Protein AF-A0A519VQK9-F1 (afdb_monomer)

Structure (mmCIF, N/CA/C/O backbone):
data_AF-A0A519VQK9-F1
#
_entry.id   AF-A0A519VQK9-F1
#
loop_
_atom_site.group_PDB
_atom_site.id
_atom_site.type_symbol
_atom_site.label_atom_id
_atom_site.label_alt_id
_atom_site.label_comp_id
_atom_site.label_asym_id
_atom_site.label_entity_id
_atom_site.label_seq_id
_atom_site.pdbx_PDB_ins_code
_atom_site.Cartn_x
_atom_site.Cartn_y
_atom_site.Cartn_z
_atom_site.occupancy
_atom_site.B_iso_or_equiv
_atom_site.auth_seq_id
_atom_site.auth_comp_id
_atom_site.auth_asym_id
_atom_site.auth_atom_id
_atom_site.pdbx_PDB_model_num
ATOM 1 N N . MET A 1 1 ? 11.098 -17.270 2.419 1.00 80.94 1 MET A N 1
ATOM 2 C CA . MET A 1 1 ? 10.233 -17.171 3.613 1.00 80.94 1 MET A CA 1
ATOM 3 C C . MET A 1 1 ? 9.058 -16.217 3.386 1.00 80.94 1 MET A C 1
ATOM 5 O O . MET A 1 1 ? 7.956 -16.716 3.219 1.00 80.94 1 MET A O 1
ATOM 9 N N . ILE A 1 2 ? 9.264 -14.894 3.267 1.00 87.69 2 ILE A N 1
ATOM 10 C CA . ILE A 1 2 ? 8.155 -13.915 3.192 1.00 87.69 2 ILE A CA 1
ATOM 11 C C . ILE A 1 2 ? 7.194 -14.107 2.004 1.00 87.69 2 ILE A C 1
ATOM 13 O O . ILE A 1 2 ? 5.993 -14.173 2.223 1.00 87.69 2 ILE A O 1
ATOM 17 N N . THR A 1 3 ? 7.698 -14.309 0.776 1.00 90.06 3 THR A N 1
ATOM 18 C CA . THR A 1 3 ? 6.862 -14.576 -0.417 1.00 90.06 3 THR A CA 1
ATOM 19 C C . THR A 1 3 ? 5.917 -15.761 -0.212 1.00 90.06 3 THR A C 1
ATOM 21 O O . THR A 1 3 ? 4.762 -15.725 -0.618 1.00 90.06 3 THR A O 1
ATOM 24 N N . HIS A 1 4 ? 6.408 -16.832 0.418 1.00 92.19 4 HIS A N 1
ATOM 25 C CA . HIS A 1 4 ? 5.590 -18.010 0.689 1.00 92.19 4 HIS A CA 1
ATOM 26 C C . HIS A 1 4 ? 4.522 -17.702 1.742 1.00 92.19 4 HIS A C 1
ATOM 28 O O . HIS A 1 4 ? 3.360 -18.032 1.532 1.00 92.19 4 HIS A O 1
ATOM 34 N N . TYR A 1 5 ? 4.910 -17.023 2.826 1.00 92.44 5 TYR A N 1
ATOM 35 C CA . TYR A 1 5 ? 4.002 -16.638 3.902 1.00 92.44 5 TYR A CA 1
ATOM 36 C C . TYR A 1 5 ? 2.836 -15.784 3.389 1.00 92.44 5 TYR A C 1
ATOM 38 O O . TYR A 1 5 ? 1.683 -16.159 3.573 1.00 92.44 5 TYR A O 1
ATOM 46 N N . VAL A 1 6 ? 3.108 -14.691 2.667 1.00 93.06 6 VAL A N 1
ATOM 47 C CA . VAL A 1 6 ? 2.039 -13.794 2.189 1.00 93.06 6 VAL A CA 1
ATOM 48 C C . VAL A 1 6 ? 1.145 -14.450 1.136 1.00 93.06 6 VAL A C 1
ATOM 50 O O . VAL A 1 6 ? -0.061 -14.208 1.108 1.00 93.06 6 VAL A O 1
ATOM 53 N N . LYS A 1 7 ? 1.701 -15.345 0.312 1.00 96.06 7 LYS A N 1
ATOM 54 C CA . LYS A 1 7 ? 0.918 -16.142 -0.635 1.00 96.06 7 LYS A CA 1
ATOM 55 C C . LYS A 1 7 ? -0.019 -17.110 0.083 1.00 96.06 7 LYS A C 1
ATOM 57 O O . LYS A 1 7 ? -1.182 -17.204 -0.292 1.00 96.06 7 LYS A O 1
ATOM 62 N N . ALA A 1 8 ? 0.485 -17.848 1.068 1.00 95.81 8 ALA A N 1
ATOM 63 C CA . ALA A 1 8 ? -0.291 -18.862 1.775 1.00 95.81 8 ALA A CA 1
ATOM 64 C C . ALA A 1 8 ? -1.349 -18.241 2.696 1.00 95.81 8 ALA A C 1
ATOM 66 O O . ALA A 1 8 ? -2.468 -18.736 2.761 1.00 95.81 8 ALA A O 1
ATOM 67 N N . HIS A 1 9 ? -0.999 -17.148 3.376 1.00 94.62 9 HIS A N 1
ATOM 68 C CA . HIS A 1 9 ? -1.810 -16.573 4.448 1.00 94.62 9 HIS A CA 1
ATOM 69 C C . HIS A 1 9 ? -2.794 -15.500 3.968 1.00 94.62 9 HIS A C 1
ATOM 71 O O . HIS A 1 9 ? -3.892 -15.383 4.501 1.00 94.62 9 HIS A O 1
ATOM 77 N N . TYR A 1 10 ? -2.430 -14.747 2.925 1.00 95.56 10 TYR A N 1
ATOM 78 C CA . TYR A 1 10 ? -3.246 -13.651 2.385 1.00 95.56 10 TYR A CA 1
ATOM 79 C C . TYR A 1 10 ? -3.606 -13.832 0.903 1.00 95.56 10 TYR A C 1
ATOM 81 O O . TYR A 1 10 ? -4.286 -12.991 0.318 1.00 95.56 10 TYR A O 1
ATOM 89 N N . GLY A 1 11 ? -3.149 -14.912 0.260 1.00 96.88 11 GLY A N 1
ATOM 90 C CA . GLY A 1 11 ? -3.414 -15.152 -1.159 1.00 96.88 11 GLY A CA 1
ATOM 91 C C . GLY A 1 11 ? -2.657 -14.218 -2.107 1.00 96.88 11 GLY A C 1
ATOM 92 O O . GLY A 1 11 ? -3.067 -14.099 -3.262 1.00 96.88 11 GLY A O 1
ATOM 93 N N . LEU A 1 12 ? -1.578 -13.564 -1.653 1.00 97.12 12 LEU A N 1
ATOM 94 C CA . LEU A 1 12 ? -0.805 -12.622 -2.471 1.00 97.12 12 LEU A CA 1
ATOM 95 C C . LEU A 1 12 ? 0.116 -13.379 -3.438 1.00 97.12 12 LEU A C 1
ATOM 97 O O . LEU A 1 12 ? 1.184 -13.862 -3.052 1.00 97.12 12 LEU A O 1
ATOM 101 N N . ARG A 1 13 ? -0.320 -13.564 -4.686 1.00 96.06 13 ARG A N 1
ATOM 102 C CA . ARG A 1 13 ? 0.360 -14.435 -5.666 1.00 96.06 13 ARG A CA 1
ATOM 103 C C . ARG A 1 13 ? 1.468 -13.729 -6.445 1.00 96.06 13 ARG A C 1
ATOM 105 O O . ARG A 1 13 ? 2.438 -14.389 -6.825 1.00 96.06 13 ARG A O 1
ATOM 112 N N . ASP A 1 14 ? 1.345 -12.422 -6.617 1.00 96.06 14 ASP A N 1
ATOM 113 C CA . ASP A 1 14 ? 2.253 -11.545 -7.358 1.00 96.06 14 ASP A CA 1
ATOM 114 C C . ASP A 1 14 ? 3.064 -10.643 -6.411 1.00 96.06 14 ASP A C 1
ATOM 116 O O . ASP A 1 14 ? 3.665 -9.658 -6.832 1.00 96.06 14 ASP A O 1
ATOM 120 N N . THR A 1 15 ? 3.102 -10.985 -5.120 1.00 94.50 15 THR A N 1
ATOM 121 C CA . THR A 1 15 ? 3.895 -10.275 -4.113 1.00 94.50 15 THR A CA 1
ATOM 122 C C . THR A 1 15 ? 5.174 -11.034 -3.802 1.00 94.50 15 THR A C 1
ATOM 124 O O . THR A 1 15 ? 5.154 -12.086 -3.154 1.00 94.50 15 THR A O 1
ATOM 127 N N . LYS A 1 16 ? 6.308 -10.534 -4.300 1.00 91.50 16 LYS A N 1
ATOM 128 C CA . LYS A 1 16 ? 7.564 -11.290 -4.339 1.00 91.50 16 LYS A CA 1
ATOM 129 C C . LYS A 1 16 ? 8.789 -10.421 -4.103 1.00 91.50 16 LYS A C 1
ATOM 131 O O . LYS A 1 16 ? 8.899 -9.310 -4.607 1.00 91.50 16 LYS A O 1
ATOM 136 N N . ARG A 1 17 ? 9.764 -11.002 -3.400 1.00 88.00 17 ARG A N 1
ATOM 137 C CA . ARG A 1 17 ? 11.094 -10.405 -3.233 1.00 88.00 17 ARG A CA 1
ATOM 138 C C . ARG A 1 17 ? 11.976 -10.533 -4.479 1.00 88.00 17 ARG A C 1
ATOM 140 O O . ARG A 1 17 ? 12.722 -9.630 -4.809 1.00 88.00 17 ARG A O 1
ATOM 147 N N . VAL A 1 18 ? 11.923 -11.694 -5.129 1.00 88.94 18 VAL A N 1
ATOM 148 C CA . VAL A 1 18 ? 12.719 -12.009 -6.321 1.00 88.94 18 VAL A CA 1
ATOM 149 C C . VAL A 1 18 ? 11.745 -12.428 -7.413 1.00 88.94 18 VAL A C 1
ATOM 151 O O . VAL A 1 18 ? 10.981 -13.377 -7.217 1.00 88.94 18 VAL A O 1
ATOM 154 N N . LEU A 1 19 ? 11.746 -11.691 -8.517 1.00 90.38 19 LEU A N 1
ATOM 155 C CA . LEU A 1 19 ? 10.900 -11.904 -9.683 1.00 90.38 19 LEU A CA 1
ATOM 156 C C . LEU A 1 19 ? 11.513 -12.966 -10.599 1.00 90.38 19 LEU A C 1
ATOM 158 O O . LEU A 1 19 ? 12.722 -12.983 -10.829 1.00 90.38 19 LEU A O 1
ATOM 162 N N . SER A 1 20 ? 10.685 -13.853 -11.143 1.00 92.19 20 SER A N 1
ATOM 163 C CA . SER A 1 20 ? 11.086 -14.694 -12.278 1.00 92.19 20 SER A CA 1
ATOM 164 C C . SER A 1 20 ? 11.237 -13.860 -13.557 1.00 92.19 20 SER A C 1
ATOM 166 O O . SER A 1 20 ? 10.761 -12.731 -13.623 1.00 92.19 20 SER A O 1
ATOM 168 N N . ALA A 1 21 ? 11.838 -14.422 -14.611 1.00 91.81 21 ALA A N 1
ATOM 169 C CA . ALA A 1 21 ? 11.976 -13.725 -15.895 1.00 91.81 21 ALA A CA 1
ATOM 170 C C . ALA A 1 21 ? 10.621 -13.270 -16.477 1.00 91.81 21 ALA A C 1
ATOM 172 O O . ALA A 1 21 ? 10.495 -12.145 -16.955 1.00 91.81 21 ALA A O 1
ATOM 173 N N . ALA A 1 22 ? 9.589 -14.115 -16.373 1.00 93.12 22 ALA A N 1
ATOM 174 C CA . ALA A 1 22 ? 8.242 -13.781 -16.830 1.00 93.12 22 ALA A CA 1
ATOM 175 C C . ALA A 1 22 ? 7.613 -12.638 -16.019 1.00 93.12 22 ALA A C 1
ATOM 177 O O . ALA A 1 22 ? 6.848 -11.848 -16.557 1.00 93.12 22 ALA A O 1
ATOM 178 N N . GLU A 1 23 ? 7.932 -12.531 -14.731 1.00 93.94 23 GLU A N 1
ATOM 179 C CA . GLU A 1 23 ? 7.422 -11.462 -13.867 1.00 93.94 23 GLU A CA 1
ATOM 180 C C . GLU A 1 23 ? 8.181 -10.161 -14.066 1.00 93.94 23 GLU A C 1
ATOM 182 O O . GLU A 1 23 ? 7.570 -9.098 -14.119 1.00 93.94 23 GLU A O 1
ATOM 187 N N . GLN A 1 24 ? 9.494 -10.256 -14.259 1.00 91.38 24 GLN A N 1
ATOM 188 C CA . GLN A 1 24 ? 10.338 -9.126 -14.612 1.00 91.38 24 GLN A CA 1
ATOM 189 C C . GLN A 1 24 ? 9.874 -8.473 -15.920 1.00 91.38 24 GLN A C 1
ATOM 191 O O . GLN A 1 24 ? 9.852 -7.251 -16.015 1.00 91.38 24 GLN A O 1
ATOM 196 N N . ALA A 1 25 ? 9.434 -9.269 -16.902 1.00 91.81 25 ALA A N 1
ATOM 197 C CA . ALA A 1 25 ? 8.929 -8.772 -18.184 1.00 91.81 25 ALA A CA 1
ATOM 198 C C . ALA A 1 25 ? 7.650 -7.918 -18.071 1.00 91.81 25 ALA A C 1
ATOM 200 O O . ALA A 1 25 ? 7.339 -7.152 -18.978 1.00 91.81 25 ALA A O 1
ATOM 201 N N . ARG A 1 26 ? 6.904 -8.048 -16.969 1.00 91.94 26 ARG A N 1
ATOM 202 C CA . ARG A 1 26 ? 5.685 -7.273 -16.664 1.00 91.94 26 ARG A CA 1
ATOM 203 C C . ARG A 1 26 ? 5.887 -6.304 -15.495 1.00 91.94 26 ARG A C 1
ATOM 205 O O . ARG A 1 26 ? 4.923 -5.685 -15.049 1.00 91.94 26 ARG A O 1
ATOM 212 N N . TYR A 1 27 ? 7.112 -6.177 -14.990 1.00 92.19 27 TYR A N 1
ATOM 213 C CA . TYR A 1 27 ? 7.446 -5.198 -13.969 1.00 92.19 27 TYR A CA 1
ATOM 214 C C . TYR A 1 27 ? 7.530 -3.808 -14.608 1.00 92.19 27 TYR A C 1
ATOM 216 O O . TYR A 1 27 ? 8.145 -3.644 -15.662 1.00 92.19 27 TYR A O 1
ATOM 224 N N . ALA A 1 28 ? 6.881 -2.816 -13.997 1.00 93.00 28 ALA A N 1
ATOM 225 C CA . ALA A 1 28 ? 6.865 -1.460 -14.535 1.00 93.00 28 ALA A CA 1
ATOM 226 C C . ALA A 1 28 ? 8.287 -0.880 -14.577 1.00 93.00 28 ALA A C 1
ATOM 228 O O . ALA A 1 28 ? 9.066 -1.092 -13.654 1.00 93.00 28 ALA A O 1
ATOM 229 N N . ILE A 1 29 ? 8.614 -0.135 -15.633 1.00 92.38 29 ILE A N 1
ATOM 230 C CA . ILE A 1 29 ? 9.850 0.654 -15.692 1.00 92.38 29 ILE A CA 1
ATOM 231 C C . ILE A 1 29 ? 9.655 1.877 -14.797 1.00 92.38 29 ILE A C 1
ATOM 233 O O . ILE A 1 29 ? 8.620 2.534 -14.894 1.00 92.38 29 ILE A O 1
ATOM 237 N N . GLY A 1 30 ? 10.626 2.163 -13.937 1.00 92.12 30 GLY A N 1
ATOM 238 C CA . GLY A 1 30 ? 10.599 3.295 -13.014 1.00 92.12 30 GLY A CA 1
ATOM 239 C C . GLY A 1 30 ? 11.322 4.478 -13.616 1.00 92.12 30 GLY A C 1
ATOM 240 O O . GLY A 1 30 ? 12.372 4.294 -14.229 1.00 92.12 30 GLY A O 1
ATOM 241 N N . TYR A 1 31 ? 10.778 5.674 -13.440 1.00 91.94 31 TYR A N 1
ATOM 242 C CA . TYR A 1 31 ? 11.305 6.892 -14.045 1.00 91.94 31 TYR A CA 1
ATOM 243 C C . TYR A 1 31 ? 11.740 7.870 -12.954 1.00 91.94 31 TYR A C 1
ATOM 245 O O . TYR A 1 31 ? 10.918 8.408 -12.219 1.00 91.94 31 TYR A O 1
ATOM 253 N N . GLU A 1 32 ? 13.050 8.091 -12.817 1.00 83.44 32 GLU A N 1
ATOM 254 C CA . GLU A 1 32 ? 13.568 9.166 -11.952 1.00 83.44 32 GLU A CA 1
ATOM 255 C C . GLU A 1 32 ? 13.429 10.533 -12.619 1.00 83.44 32 GLU A C 1
ATOM 257 O O . GLU A 1 32 ? 13.227 11.543 -11.951 1.00 83.44 32 GLU A O 1
ATOM 262 N N . THR A 1 33 ? 13.520 10.556 -13.947 1.00 83.06 33 THR A N 1
ATOM 263 C CA . THR A 1 33 ? 13.045 11.644 -14.798 1.00 83.06 33 THR A CA 1
ATOM 264 C C . THR A 1 33 ? 12.356 11.022 -16.016 1.00 83.06 33 THR A C 1
ATOM 266 O O . THR A 1 33 ? 12.622 9.854 -16.323 1.00 83.06 33 THR A O 1
ATOM 269 N N . PRO A 1 34 ? 11.534 11.771 -16.777 1.00 76.31 34 PRO A N 1
ATOM 270 C CA . PRO A 1 34 ? 10.839 11.220 -17.945 1.00 76.31 34 PRO A CA 1
ATOM 271 C C . PRO A 1 34 ? 11.769 10.573 -18.987 1.00 76.31 34 PRO A C 1
ATOM 273 O O . PRO A 1 34 ? 11.360 9.685 -19.727 1.00 76.31 34 PRO A O 1
ATOM 276 N N . GLN A 1 35 ? 13.029 11.009 -19.046 1.00 80.25 35 GLN A N 1
ATOM 277 C CA . GLN A 1 35 ? 14.050 10.507 -19.967 1.00 80.25 35 GLN A CA 1
ATOM 278 C C . GLN A 1 35 ? 14.884 9.359 -19.378 1.00 80.25 35 GLN A C 1
ATOM 280 O O . GLN A 1 35 ? 15.514 8.620 -20.131 1.00 80.25 35 GLN A O 1
ATOM 285 N N . HIS A 1 36 ? 14.890 9.189 -18.053 1.00 76.88 36 HIS A N 1
ATOM 286 C CA . HIS A 1 36 ? 15.732 8.225 -17.345 1.00 76.88 36 HIS A CA 1
ATOM 287 C C . HIS A 1 36 ? 14.880 7.123 -16.710 1.00 76.88 36 HIS A C 1
ATOM 289 O O . HIS A 1 36 ? 14.653 7.095 -15.498 1.00 76.88 36 HIS A O 1
ATOM 295 N N . GLY A 1 37 ? 14.410 6.209 -17.562 1.00 81.75 37 GLY A N 1
ATOM 296 C CA . GLY A 1 37 ? 13.780 4.964 -17.134 1.00 81.75 37 GLY A CA 1
ATOM 297 C C . GLY A 1 37 ? 14.822 3.925 -16.717 1.00 81.75 37 GLY A C 1
ATOM 298 O O . GLY A 1 37 ? 15.772 3.671 -17.459 1.00 81.75 37 GLY A O 1
ATOM 299 N N . GLN A 1 38 ? 14.639 3.295 -15.559 1.00 78.62 38 GLN A N 1
ATOM 300 C CA . GLN A 1 38 ? 15.478 2.198 -15.084 1.00 78.62 38 GLN A CA 1
ATOM 301 C C . GLN A 1 38 ? 14.645 0.944 -14.823 1.00 78.62 38 GLN A C 1
ATOM 303 O O . GLN A 1 38 ? 13.612 0.959 -14.145 1.00 78.62 38 GLN A O 1
ATOM 308 N N . VAL A 1 39 ? 15.125 -0.179 -15.358 1.00 76.19 39 VAL A N 1
ATOM 309 C CA . VAL A 1 39 ? 14.584 -1.496 -15.026 1.00 76.19 39 VAL A CA 1
ATOM 310 C C . VAL A 1 39 ? 15.053 -1.844 -13.619 1.00 76.19 39 VAL A C 1
ATOM 312 O O . VAL A 1 39 ? 16.253 -1.956 -13.376 1.00 76.19 39 VAL A O 1
ATOM 315 N N . SER A 1 40 ? 14.110 -2.036 -12.696 1.00 75.19 40 SER A N 1
ATOM 316 C CA . SER A 1 40 ? 14.452 -2.512 -11.356 1.00 75.19 40 SER A CA 1
ATOM 317 C C . SER A 1 40 ? 14.987 -3.937 -11.441 1.00 75.19 40 SER A C 1
ATOM 319 O O . SER A 1 40 ? 14.328 -4.819 -11.993 1.00 75.19 40 SER A O 1
ATOM 321 N N . LEU A 1 41 ? 16.184 -4.164 -10.910 1.00 74.38 41 LEU A N 1
ATOM 322 C CA . LEU A 1 41 ? 16.795 -5.486 -10.865 1.00 74.38 41 LEU A CA 1
ATOM 323 C C . LEU A 1 41 ? 16.359 -6.248 -9.611 1.00 74.38 41 LEU A C 1
ATOM 325 O O . LEU A 1 41 ? 15.970 -5.676 -8.596 1.00 74.38 41 LEU A O 1
ATOM 329 N N . ASN A 1 42 ? 16.488 -7.573 -9.656 1.00 81.69 42 ASN A N 1
ATOM 330 C CA . ASN A 1 42 ? 16.314 -8.405 -8.472 1.00 81.69 42 ASN A CA 1
ATOM 331 C C . ASN A 1 42 ? 17.421 -8.127 -7.444 1.00 81.69 42 ASN A C 1
ATOM 333 O O . ASN A 1 42 ? 18.516 -8.686 -7.523 1.00 81.69 42 ASN A O 1
ATOM 337 N N . TYR A 1 43 ? 17.116 -7.315 -6.435 1.00 73.00 43 TYR A N 1
ATOM 338 C CA . TYR A 1 43 ? 18.015 -7.085 -5.309 1.00 73.00 43 TYR A CA 1
ATOM 339 C C . TYR A 1 43 ? 17.911 -8.225 -4.292 1.00 73.00 43 TYR A C 1
ATOM 341 O O . TYR A 1 43 ? 16.912 -8.385 -3.590 1.00 73.00 43 TYR A O 1
ATOM 349 N N . THR A 1 44 ? 18.970 -9.024 -4.169 1.00 73.81 44 THR A N 1
ATOM 350 C CA . THR A 1 44 ? 18.999 -10.184 -3.261 1.00 73.81 44 THR A CA 1
ATOM 351 C C . THR A 1 44 ? 19.603 -9.885 -1.887 1.00 73.81 44 THR A C 1
ATOM 353 O O . THR A 1 44 ? 19.447 -10.710 -0.986 1.00 73.81 44 THR A O 1
ATOM 356 N N . GLY A 1 45 ? 20.237 -8.718 -1.705 1.00 70.88 45 GLY A N 1
ATOM 357 C CA . GLY A 1 45 ? 20.968 -8.340 -0.486 1.00 70.88 45 GLY A C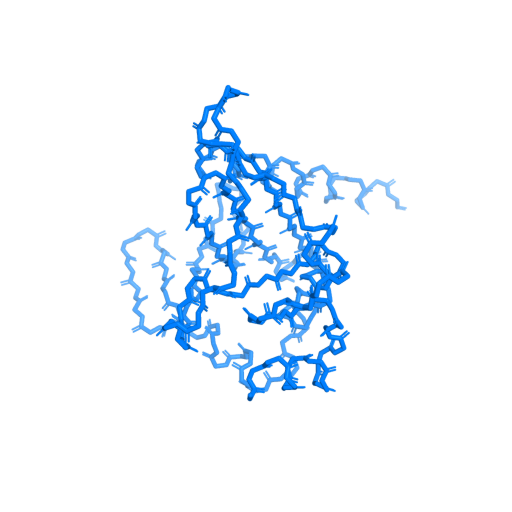A 1
ATOM 358 C C . GLY A 1 45 ? 20.119 -7.775 0.661 1.00 70.88 45 GLY A C 1
ATOM 359 O O . GLY A 1 45 ? 20.511 -7.896 1.817 1.00 70.88 45 GLY A O 1
ATOM 360 N N . TYR A 1 46 ? 18.937 -7.217 0.382 1.00 65.81 46 TYR A N 1
ATOM 361 C CA .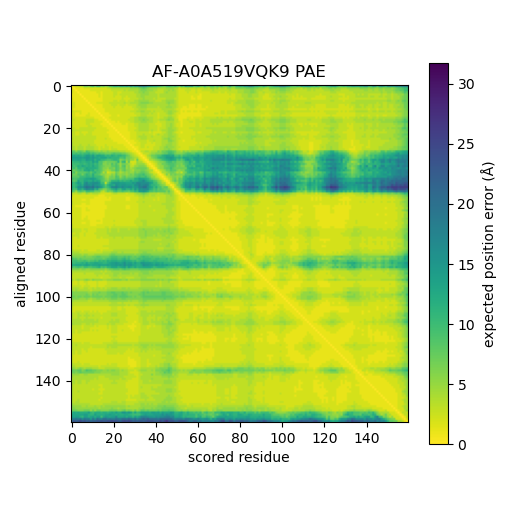 TYR A 1 46 ? 18.057 -6.659 1.415 1.00 65.81 46 TYR A CA 1
ATOM 362 C C . TYR A 1 46 ? 16.927 -7.640 1.727 1.00 65.81 46 TYR A C 1
ATOM 364 O O . TYR A 1 46 ? 16.000 -7.819 0.936 1.00 65.81 46 TYR A O 1
ATOM 372 N N . TRP A 1 47 ? 17.022 -8.311 2.875 1.00 58.16 47 TRP A N 1
ATOM 373 C CA . TRP A 1 47 ? 16.105 -9.391 3.260 1.00 58.16 47 TRP A CA 1
ATOM 374 C C . TRP A 1 47 ? 14.906 -8.924 4.099 1.00 58.16 47 TRP A C 1
ATOM 376 O O . TRP A 1 47 ? 13.906 -9.636 4.148 1.00 58.16 47 TRP A O 1
ATOM 386 N N . GLY A 1 48 ? 14.987 -7.735 4.707 1.00 58.84 48 GLY A N 1
ATOM 387 C CA . GLY A 1 48 ? 13.919 -7.124 5.515 1.00 58.84 48 GLY A CA 1
ATOM 388 C C . GLY A 1 48 ? 13.537 -5.694 5.105 1.00 58.84 48 GLY A C 1
ATOM 389 O O . GLY A 1 48 ? 12.850 -5.026 5.866 1.00 58.84 48 GLY A O 1
ATOM 390 N N . GLY A 1 49 ? 14.013 -5.216 3.946 1.00 67.88 49 GLY A N 1
ATOM 391 C CA . GLY A 1 49 ? 13.832 -3.841 3.453 1.00 67.88 49 GLY A CA 1
ATOM 392 C C . GLY A 1 49 ? 13.091 -3.753 2.110 1.00 67.88 49 GLY A C 1
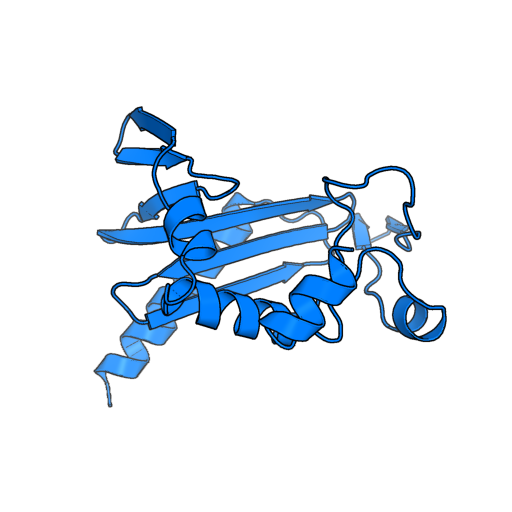ATOM 393 O O . GLY A 1 49 ? 12.362 -4.671 1.752 1.00 67.88 49 GLY A O 1
ATOM 394 N N . THR A 1 50 ? 13.307 -2.654 1.376 1.00 64.31 50 THR A N 1
ATOM 395 C CA . THR A 1 50 ? 12.596 -2.119 0.183 1.00 64.31 50 THR A CA 1
ATOM 396 C C . THR A 1 50 ? 12.458 -3.025 -1.059 1.00 64.31 50 THR A C 1
ATOM 398 O O . THR A 1 50 ? 12.191 -2.537 -2.150 1.00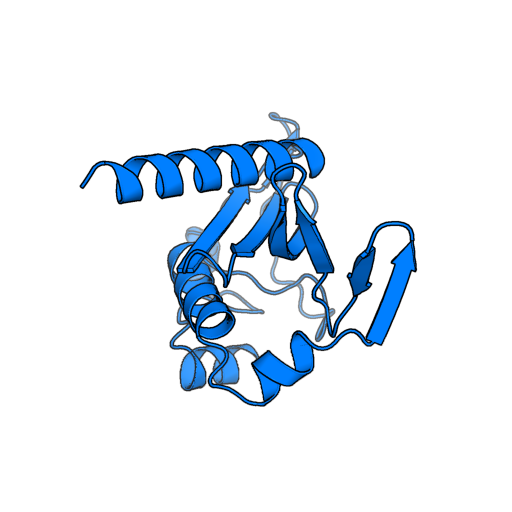 64.31 50 THR A O 1
ATOM 401 N N . THR A 1 51 ? 12.618 -4.342 -0.943 1.00 76.25 51 THR A N 1
ATOM 402 C CA . THR A 1 51 ? 12.726 -5.276 -2.077 1.00 76.25 51 THR A CA 1
ATOM 403 C C . THR A 1 51 ? 11.476 -6.116 -2.325 1.00 76.25 51 THR A C 1
ATOM 405 O O . THR A 1 51 ? 11.528 -7.067 -3.105 1.00 76.25 51 THR A O 1
ATOM 408 N N . LEU A 1 52 ? 10.344 -5.813 -1.677 1.00 87.44 52 LEU A N 1
ATOM 409 C CA . LEU A 1 52 ? 9.075 -6.457 -2.015 1.00 87.44 52 LEU A CA 1
ATOM 410 C C . LEU A 1 52 ? 8.416 -5.755 -3.203 1.00 87.44 52 LEU A C 1
ATOM 412 O O . LEU A 1 52 ? 8.066 -4.582 -3.135 1.00 87.44 52 LEU A O 1
ATOM 416 N N . ASN A 1 53 ? 8.171 -6.526 -4.251 1.00 91.38 53 ASN A N 1
ATOM 417 C CA . ASN A 1 53 ? 7.392 -6.123 -5.412 1.00 91.38 53 ASN A CA 1
ATOM 418 C C . ASN A 1 53 ? 5.973 -6.659 -5.244 1.00 91.38 53 ASN A C 1
ATOM 420 O O . ASN A 1 53 ? 5.799 -7.755 -4.707 1.00 91.38 53 ASN A O 1
ATOM 424 N N . SER A 1 54 ? 4.966 -5.916 -5.689 1.00 94.94 54 SER A N 1
ATOM 425 C CA . SER A 1 54 ? 3.567 -6.329 -5.589 1.00 94.94 54 SER A CA 1
ATOM 426 C C . SER A 1 54 ? 2.737 -5.726 -6.722 1.00 94.94 54 SER A C 1
ATOM 428 O O . SER A 1 54 ? 3.253 -5.024 -7.590 1.00 94.94 54 SER A O 1
ATOM 430 N N . THR A 1 55 ? 1.438 -6.002 -6.710 1.00 96.75 55 THR A N 1
ATOM 431 C CA . THR A 1 55 ? 0.449 -5.442 -7.632 1.00 96.75 55 THR A CA 1
ATOM 432 C C . THR A 1 55 ? -0.651 -4.739 -6.840 1.00 96.75 55 THR A C 1
ATOM 434 O O . THR A 1 55 ? -0.869 -5.081 -5.673 1.00 96.75 55 THR A O 1
ATOM 437 N N . PRO A 1 56 ? -1.416 -3.816 -7.452 1.00 96.50 56 PRO A N 1
ATOM 438 C CA . PRO A 1 56 ? -2.569 -3.219 -6.783 1.00 96.50 56 PRO A CA 1
ATOM 439 C C . PRO A 1 56 ? -3.570 -4.274 -6.292 1.00 96.50 56 PRO A C 1
ATOM 441 O O . PRO A 1 56 ? -4.091 -4.162 -5.189 1.00 96.50 56 PRO A O 1
ATOM 444 N N . ALA A 1 57 ? -3.789 -5.340 -7.070 1.00 97.50 57 ALA A N 1
ATOM 445 C CA . ALA A 1 57 ? -4.716 -6.413 -6.714 1.00 97.50 57 ALA A CA 1
ATOM 446 C C . ALA A 1 57 ? -4.293 -7.168 -5.442 1.00 97.50 57 ALA A C 1
ATOM 448 O O . ALA A 1 57 ? -5.129 -7.461 -4.590 1.00 97.50 57 ALA A O 1
ATOM 449 N N . ASP A 1 58 ? -3.004 -7.477 -5.296 1.00 98.12 58 ASP A N 1
ATOM 450 C CA . ASP A 1 58 ? -2.490 -8.115 -4.084 1.00 98.12 58 ASP A CA 1
ATOM 451 C C . ASP A 1 58 ? -2.482 -7.155 -2.892 1.00 98.12 58 ASP A C 1
ATOM 453 O O . ASP A 1 58 ? -2.921 -7.521 -1.802 1.00 98.12 58 ASP A O 1
ATOM 457 N N . LEU A 1 59 ? -2.050 -5.910 -3.085 1.00 97.81 59 LEU A N 1
ATOM 458 C CA . LEU A 1 59 ? -2.058 -4.927 -2.004 1.00 97.81 59 LEU A CA 1
ATOM 459 C C . LEU A 1 59 ? -3.473 -4.594 -1.523 1.00 97.81 59 LEU A C 1
ATOM 461 O O . LEU A 1 59 ? -3.646 -4.347 -0.335 1.00 97.81 59 LEU A O 1
ATOM 465 N N . LEU A 1 60 ? -4.492 -4.659 -2.385 1.00 98.06 60 LEU A N 1
ATOM 466 C CA . LEU A 1 60 ? -5.890 -4.532 -1.965 1.00 98.06 60 LEU A CA 1
ATOM 467 C C . LEU A 1 60 ? -6.357 -5.727 -1.123 1.00 98.06 60 LEU A C 1
ATOM 469 O O . LEU A 1 60 ? -7.049 -5.521 -0.130 1.00 98.06 60 LEU A O 1
ATOM 473 N N . ARG A 1 61 ? -5.933 -6.962 -1.431 1.00 98.38 61 ARG A N 1
ATOM 474 C CA . ARG A 1 61 ? -6.186 -8.125 -0.549 1.00 98.38 61 ARG A CA 1
ATOM 475 C C . ARG A 1 61 ? -5.498 -7.960 0.802 1.00 98.38 61 ARG A C 1
ATOM 477 O O . ARG A 1 61 ? -6.081 -8.248 1.845 1.00 98.38 61 ARG A O 1
ATOM 484 N N . TYR A 1 62 ? -4.264 -7.463 0.791 1.00 97.81 62 TYR A N 1
ATOM 485 C CA . TYR A 1 62 ? -3.548 -7.155 2.022 1.00 97.81 62 TYR A CA 1
ATOM 486 C C . TYR A 1 62 ? -4.249 -6.044 2.815 1.00 97.81 62 TYR A C 1
ATOM 488 O O . TYR A 1 62 ? -4.402 -6.158 4.030 1.00 97.81 62 TYR A O 1
ATOM 496 N N . ALA A 1 63 ? -4.741 -5.004 2.143 1.00 98.19 63 ALA A N 1
ATOM 497 C CA . ALA A 1 63 ? -5.496 -3.928 2.767 1.00 98.19 63 ALA A CA 1
ATOM 498 C C . ALA A 1 63 ? -6.810 -4.430 3.384 1.00 98.19 63 ALA A C 1
ATOM 500 O O . ALA A 1 63 ? -7.113 -4.070 4.516 1.00 98.19 63 ALA A O 1
ATOM 501 N N . GLN A 1 64 ? -7.534 -5.338 2.721 1.00 98.12 64 GLN A N 1
ATOM 502 C CA . GLN A 1 64 ? -8.715 -6.002 3.291 1.00 98.12 64 GLN A CA 1
ATOM 503 C C . GLN A 1 64 ? -8.384 -6.751 4.589 1.00 98.12 64 GLN A C 1
ATOM 505 O O . GLN A 1 64 ? -9.113 -6.639 5.573 1.00 98.12 64 GLN A O 1
ATOM 510 N N . ALA A 1 65 ? -7.263 -7.478 4.630 1.00 97.75 65 ALA A N 1
ATOM 511 C CA . ALA A 1 65 ? -6.819 -8.147 5.853 1.00 97.75 65 ALA A CA 1
ATOM 512 C C . ALA A 1 65 ? -6.477 -7.146 6.974 1.00 97.75 65 ALA A C 1
A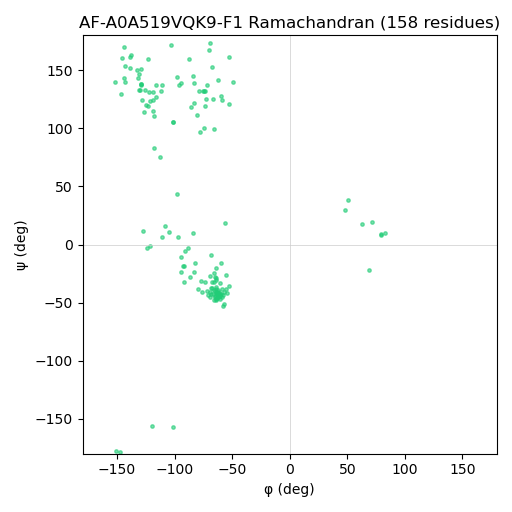TOM 514 O O . ALA A 1 65 ? -6.780 -7.404 8.142 1.00 97.75 65 ALA A O 1
ATOM 515 N N . ASN A 1 66 ? -5.894 -5.996 6.619 1.00 98.12 66 ASN A N 1
ATOM 516 C CA . ASN A 1 66 ? -5.584 -4.915 7.557 1.00 98.12 66 ASN A CA 1
ATOM 517 C C . ASN A 1 66 ? -6.843 -4.210 8.083 1.00 98.12 66 ASN A C 1
ATOM 519 O O . ASN A 1 66 ? -6.920 -3.953 9.280 1.00 98.12 66 ASN A O 1
ATOM 523 N N . LEU A 1 67 ? -7.839 -3.954 7.232 1.00 98.31 67 LEU A N 1
ATOM 524 C CA . LEU A 1 67 ? -9.135 -3.397 7.633 1.00 98.31 67 LEU A CA 1
ATOM 525 C C . LEU A 1 67 ? -9.889 -4.348 8.566 1.00 98.31 67 LEU A C 1
ATOM 527 O O . LEU A 1 67 ? -10.370 -3.935 9.618 1.00 98.31 67 LEU A O 1
ATOM 531 N N . ALA A 1 68 ? -9.940 -5.636 8.216 1.00 97.62 68 ALA A N 1
ATOM 532 C CA . ALA A 1 68 ? -10.647 -6.638 9.005 1.00 97.62 68 ALA A CA 1
ATOM 533 C C . ALA A 1 68 ? -9.971 -6.928 10.356 1.00 97.62 68 ALA A C 1
ATOM 535 O O . ALA A 1 68 ? -10.639 -7.396 11.279 1.00 97.62 68 ALA A O 1
ATOM 536 N N . ALA A 1 69 ? -8.649 -6.728 10.454 1.00 96.56 69 ALA A N 1
ATOM 537 C CA . ALA A 1 69 ? -7.835 -6.896 11.662 1.00 96.56 69 ALA A CA 1
ATOM 538 C C . ALA A 1 69 ? -8.074 -8.221 12.430 1.00 96.56 69 ALA A C 1
ATOM 540 O O . ALA A 1 69 ? -7.924 -8.304 13.655 1.00 96.56 69 ALA A O 1
ATOM 541 N N . ARG A 1 70 ? -8.449 -9.291 11.712 1.00 96.94 70 ARG A N 1
ATOM 542 C CA . ARG A 1 70 ? -8.748 -10.614 12.296 1.00 96.94 70 ARG A CA 1
ATOM 543 C C . ARG A 1 70 ? -7.485 -11.348 12.738 1.00 96.94 70 ARG A C 1
ATOM 545 O O . ARG A 1 70 ? -7.509 -12.061 13.741 1.00 96.94 70 ARG A O 1
ATOM 552 N N . ASP A 1 71 ? -6.380 -11.128 12.035 1.00 96.06 71 ASP A N 1
ATOM 553 C CA . ASP A 1 71 ? -5.079 -11.693 12.376 1.00 96.06 71 ASP A CA 1
ATOM 554 C C . ASP A 1 71 ? -4.485 -10.990 13.620 1.00 96.06 71 ASP A C 1
ATOM 556 O O . ASP A 1 71 ? -4.356 -9.759 13.623 1.00 96.06 71 ASP A O 1
ATOM 560 N N . PRO A 1 72 ? -4.109 -11.729 14.684 1.00 96.81 72 PRO A N 1
ATOM 561 C CA . PRO A 1 72 ? -3.389 -11.166 15.826 1.00 96.81 72 PRO A CA 1
ATOM 562 C C . PRO A 1 72 ? -2.124 -10.383 15.454 1.00 96.81 72 PRO A C 1
ATOM 564 O O . PRO A 1 72 ? -1.849 -9.362 16.081 1.00 96.81 72 PRO A O 1
ATOM 567 N N . ALA A 1 73 ? -1.382 -10.815 14.432 1.00 96.00 73 ALA A N 1
ATOM 568 C CA . ALA A 1 73 ? -0.183 -10.131 13.959 1.00 96.00 73 ALA A CA 1
ATOM 569 C C . ALA A 1 73 ? -0.511 -8.771 13.330 1.00 96.00 73 ALA A C 1
ATOM 571 O O . ALA A 1 73 ? 0.213 -7.806 13.557 1.00 96.00 73 ALA A O 1
ATOM 572 N N . VAL A 1 74 ? -1.630 -8.663 12.604 1.00 97.62 74 VAL A N 1
ATOM 573 C CA . VAL A 1 74 ? -2.117 -7.381 12.066 1.00 97.62 74 VAL A CA 1
ATOM 574 C C . VAL A 1 74 ? -2.475 -6.432 13.205 1.00 97.62 74 VAL A C 1
ATOM 576 O O . VAL A 1 74 ? -2.026 -5.288 13.212 1.00 97.62 74 VAL A O 1
ATOM 579 N N . ARG A 1 75 ? -3.215 -6.911 14.215 1.00 97.75 75 ARG A N 1
ATOM 580 C CA . ARG A 1 75 ? -3.557 -6.082 15.383 1.00 97.75 75 ARG A CA 1
ATOM 581 C C . ARG A 1 75 ? -2.319 -5.603 16.121 1.00 97.75 75 ARG A C 1
ATOM 583 O O . ARG A 1 75 ? -2.253 -4.429 16.462 1.00 97.75 75 ARG A O 1
ATOM 590 N N . LEU A 1 76 ? -1.349 -6.490 16.341 1.00 97.94 76 LEU A N 1
ATOM 591 C CA . LEU A 1 76 ? -0.073 -6.136 16.955 1.00 97.94 76 LEU A CA 1
ATOM 592 C C . LEU A 1 76 ? 0.666 -5.081 16.123 1.00 97.94 76 LEU A C 1
ATOM 594 O O . LEU A 1 76 ? 1.169 -4.112 16.679 1.00 97.94 76 LEU A O 1
ATOM 598 N N . ALA A 1 77 ? 0.686 -5.223 14.796 1.00 97.19 77 ALA A N 1
ATOM 599 C CA . ALA A 1 77 ? 1.361 -4.273 13.920 1.00 97.19 77 ALA A CA 1
ATOM 600 C C . ALA A 1 77 ? 0.734 -2.869 13.943 1.00 97.19 77 ALA A C 1
ATOM 602 O O . ALA A 1 77 ? 1.434 -1.880 13.731 1.00 97.19 77 ALA A O 1
ATOM 603 N N . HIS A 1 78 ? -0.566 -2.771 14.228 1.00 97.62 78 HIS A N 1
ATOM 604 C CA . HIS A 1 78 ? -1.291 -1.503 14.351 1.00 97.62 78 HIS A CA 1
ATOM 605 C C . HIS A 1 78 ? -1.263 -0.903 15.763 1.00 97.62 78 HIS A C 1
ATOM 607 O O . HIS A 1 78 ? -1.827 0.174 15.961 1.00 97.62 78 HIS A O 1
ATOM 613 N N . GLN A 1 79 ? -0.656 -1.572 16.750 1.00 97.12 79 GLN A N 1
ATOM 614 C CA . GLN A 1 79 ? -0.506 -1.005 18.091 1.00 97.12 79 GLN A CA 1
ATOM 615 C C . GLN A 1 79 ? 0.562 0.096 18.087 1.00 97.12 79 GLN A C 1
ATOM 617 O O . GLN A 1 79 ? 1.656 -0.140 17.575 1.00 97.12 79 GLN A O 1
ATOM 622 N N . PRO A 1 80 ? 0.286 1.276 18.675 1.00 96.44 80 PRO A N 1
ATOM 623 C CA . PRO A 1 80 ? 1.296 2.311 18.852 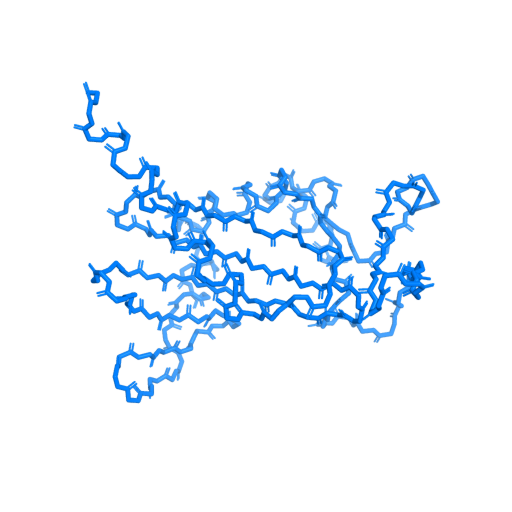1.00 96.44 80 PRO A CA 1
ATOM 624 C C . PRO A 1 80 ? 2.481 1.803 19.681 1.00 96.44 80 PRO A C 1
ATOM 626 O O . PRO A 1 80 ? 2.309 1.372 20.820 1.00 96.44 80 PRO A O 1
ATOM 629 N N . THR A 1 81 ? 3.690 1.897 19.135 1.00 95.75 81 THR A N 1
ATOM 630 C CA . THR A 1 81 ? 4.948 1.722 19.876 1.00 95.75 81 THR A CA 1
ATOM 631 C C . THR A 1 81 ? 5.502 3.060 20.352 1.00 95.75 81 THR A C 1
ATOM 633 O O . THR A 1 81 ? 6.286 3.120 21.296 1.00 95.75 81 THR A O 1
ATOM 636 N N . THR A 1 82 ? 5.129 4.152 19.685 1.00 92.88 82 THR A N 1
ATOM 637 C CA . THR A 1 82 ? 5.509 5.521 20.045 1.00 92.88 82 THR A CA 1
ATOM 638 C C . THR A 1 82 ? 4.432 6.484 19.566 1.00 92.88 82 THR A C 1
ATOM 640 O O . THR A 1 82 ? 3.924 6.339 18.454 1.00 92.88 82 THR A O 1
ATOM 643 N N . THR A 1 83 ? 4.123 7.481 20.390 1.00 92.50 83 THR A N 1
ATOM 644 C CA . THR A 1 83 ? 3.213 8.579 20.053 1.00 92.50 83 THR A CA 1
ATOM 645 C C . THR A 1 83 ? 4.015 9.872 19.960 1.00 92.50 83 THR A C 1
ATOM 647 O O . THR A 1 83 ? 4.832 10.163 20.832 1.00 92.50 83 THR A O 1
ATOM 650 N N . LEU A 1 84 ? 3.795 10.625 18.890 1.00 89.88 84 LEU A N 1
ATOM 651 C CA . LEU A 1 84 ? 4.352 11.947 18.625 1.00 89.88 84 LEU A CA 1
ATOM 652 C C . LEU A 1 84 ? 3.278 13.024 18.893 1.00 89.88 84 LEU A C 1
ATOM 654 O O . LEU A 1 84 ? 2.114 12.688 19.142 1.00 89.88 84 LEU A O 1
ATOM 658 N N . PRO A 1 85 ? 3.639 14.321 18.874 1.00 86.94 85 PRO A N 1
ATOM 659 C CA . PRO A 1 85 ? 2.664 15.403 18.963 1.00 86.94 85 PRO A CA 1
ATOM 660 C C . PRO A 1 85 ? 1.543 15.288 17.922 1.00 86.94 85 PRO A C 1
ATOM 662 O O . PRO A 1 85 ? 1.665 14.585 16.920 1.00 86.94 85 PRO A O 1
ATOM 665 N N . GLU A 1 86 ? 0.438 15.989 18.182 1.00 82.19 86 GLU A N 1
ATOM 666 C CA . GLU A 1 86 ? -0.706 16.088 17.258 1.00 82.19 86 GLU A CA 1
ATOM 667 C C . GLU A 1 86 ? -1.413 14.748 16.972 1.00 82.19 86 GLU A C 1
ATOM 669 O O . GLU A 1 86 ? -2.189 14.622 16.030 1.00 82.19 86 GLU A O 1
ATOM 674 N N . GLY A 1 87 ? -1.195 13.738 17.822 1.00 81.38 87 GLY A N 1
ATOM 675 C CA . GLY A 1 87 ? -1.893 12.453 17.736 1.00 81.38 87 GLY A CA 1
ATOM 676 C C . GLY A 1 87 ? -1.346 11.507 16.666 1.00 81.38 87 GLY A C 1
ATOM 677 O O . GLY A 1 87 ? -1.935 10.449 16.442 1.00 81.38 87 GLY A O 1
ATOM 678 N N . TYR A 1 88 ? -0.218 11.846 16.039 1.00 92.50 88 TYR A N 1
ATOM 679 C CA . TYR A 1 88 ? 0.510 10.921 15.180 1.00 92.50 88 TYR A CA 1
ATOM 680 C C . TYR A 1 88 ? 1.199 9.849 16.026 1.00 92.50 88 TYR A C 1
ATOM 682 O O . TYR A 1 88 ? 1.828 10.135 17.041 1.00 92.50 88 TYR A O 1
ATOM 690 N N . ALA A 1 89 ? 1.134 8.600 15.594 1.00 96.44 89 ALA A N 1
ATOM 691 C CA . ALA A 1 89 ? 1.810 7.486 16.228 1.00 96.44 89 ALA A CA 1
ATOM 692 C C . ALA A 1 89 ? 2.416 6.541 15.191 1.00 96.44 89 ALA A C 1
ATOM 694 O O . ALA A 1 89 ? 2.048 6.519 14.015 1.00 96.44 89 ALA A O 1
ATOM 695 N N . VAL A 1 90 ? 3.363 5.735 15.648 1.00 96.62 90 VAL A N 1
ATOM 696 C CA . VAL A 1 90 ? 4.016 4.702 14.846 1.00 96.62 90 VAL A CA 1
ATOM 697 C C . VAL A 1 90 ? 3.737 3.359 15.503 1.00 96.62 90 VAL A C 1
ATOM 699 O O . VAL A 1 90 ? 3.885 3.234 16.717 1.00 96.62 90 VAL A O 1
ATOM 702 N N . GLY A 1 91 ? 3.292 2.385 14.715 1.00 96.50 91 GLY A N 1
ATOM 703 C CA . GLY A 1 91 ? 3.223 0.976 15.095 1.00 96.50 91 GLY A CA 1
ATOM 704 C C . GLY A 1 91 ? 4.383 0.181 14.502 1.00 96.50 91 GLY A C 1
ATOM 705 O O . GLY A 1 91 ? 5.416 0.737 14.128 1.00 96.50 91 GLY A O 1
ATOM 706 N N . LEU A 1 92 ? 4.231 -1.135 14.352 1.00 95.31 92 LEU A N 1
ATOM 707 C CA . LEU A 1 92 ? 5.260 -1.932 13.678 1.00 95.31 92 LEU A CA 1
ATOM 708 C C . LEU A 1 92 ? 5.182 -1.673 12.172 1.00 95.31 92 LEU A C 1
ATOM 710 O O . LEU A 1 92 ? 4.324 -2.223 11.485 1.00 95.31 92 LEU A O 1
ATOM 714 N N . VAL A 1 93 ? 6.073 -0.813 11.674 1.00 90.88 93 VAL A N 1
ATOM 715 C CA . VAL A 1 93 ? 6.140 -0.321 10.284 1.00 90.88 93 VAL A CA 1
ATOM 716 C C . VAL A 1 93 ? 4.980 0.607 9.899 1.00 90.88 93 VAL A C 1
ATOM 718 O O . VAL A 1 93 ? 5.152 1.425 9.012 1.00 90.88 93 VAL A O 1
ATOM 721 N N . TRP A 1 94 ? 3.828 0.577 10.569 1.00 96.75 94 TRP A N 1
ATOM 722 C CA . TRP A 1 94 ? 2.684 1.429 10.226 1.00 96.75 94 TRP A CA 1
ATOM 723 C C . TRP A 1 94 ? 2.748 2.827 10.832 1.00 96.75 94 TRP A C 1
ATOM 725 O O . TRP A 1 94 ? 3.142 3.004 11.982 1.00 96.75 94 TRP A O 1
ATOM 735 N N . ARG A 1 95 ? 2.259 3.815 10.084 1.00 96.31 95 ARG A N 1
ATOM 736 C CA . ARG A 1 95 ? 1.938 5.146 10.603 1.00 96.31 95 ARG A CA 1
ATOM 737 C C . ARG A 1 95 ? 0.457 5.218 10.923 1.00 96.31 95 ARG A C 1
ATOM 739 O O . ARG A 1 95 ? -0.372 4.708 10.166 1.00 96.31 95 ARG A O 1
ATOM 746 N N . LEU A 1 96 ? 0.150 5.819 12.059 1.00 97.44 96 LEU A N 1
ATOM 747 C CA . LEU A 1 96 ? -1.172 5.868 12.659 1.00 97.44 96 LEU A CA 1
ATOM 748 C C . LEU A 1 96 ? -1.490 7.335 12.916 1.00 97.44 96 LEU A C 1
ATOM 750 O O . LEU A 1 96 ? -0.824 7.973 13.725 1.00 97.44 96 LEU A O 1
ATOM 754 N N . ASP A 1 97 ? -2.477 7.880 12.227 1.00 95.62 97 ASP A N 1
ATOM 755 C CA . ASP A 1 97 ? -2.885 9.266 12.427 1.00 95.62 97 ASP A CA 1
ATOM 756 C C . ASP A 1 97 ? -4.387 9.447 12.211 1.00 95.62 97 ASP A C 1
ATOM 758 O O . ASP A 1 97 ? -5.147 8.494 12.002 1.00 95.62 97 ASP A O 1
ATOM 762 N N . THR A 1 98 ? -4.820 10.692 12.343 1.00 94.06 98 THR A N 1
ATOM 763 C CA . THR A 1 98 ? -6.137 11.147 11.922 1.00 94.06 98 THR A CA 1
ATOM 764 C C . THR A 1 98 ? -5.908 12.172 10.825 1.00 94.06 98 THR A C 1
ATOM 766 O O . THR A 1 98 ? -5.110 13.090 11.007 1.00 94.06 98 THR A O 1
ATOM 769 N N . ASP A 1 99 ? -6.544 11.992 9.670 1.00 89.81 99 ASP A N 1
ATOM 770 C CA . ASP A 1 99 ? -6.411 12.959 8.584 1.00 89.81 99 ASP A CA 1
ATOM 771 C C . ASP A 1 99 ? -7.106 14.293 8.912 1.00 89.81 99 ASP A C 1
ATOM 773 O O . ASP A 1 99 ? -7.820 14.425 9.908 1.00 89.81 99 ASP A O 1
ATOM 777 N N . ALA A 1 100 ? -6.923 15.291 8.046 1.00 86.88 100 ALA A N 1
ATOM 778 C CA . ALA A 1 100 ? -7.501 16.623 8.229 1.00 86.88 100 ALA A CA 1
ATOM 779 C C . ALA A 1 100 ? -9.044 16.635 8.314 1.00 8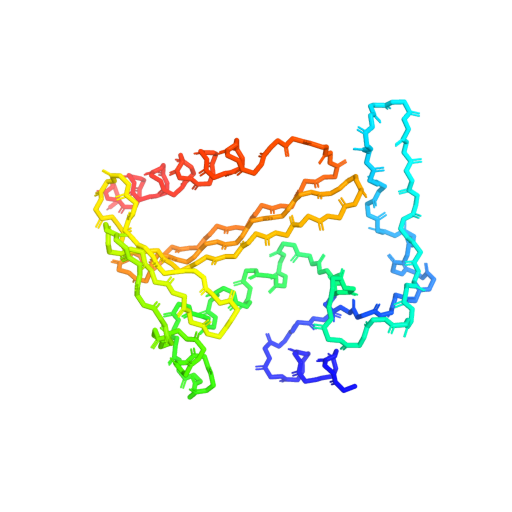6.88 100 ALA A C 1
ATOM 781 O O . ALA A 1 100 ? -9.618 17.614 8.782 1.00 86.88 100 ALA A O 1
ATOM 782 N N . ASN A 1 101 ? -9.717 15.557 7.898 1.00 87.38 101 ASN A N 1
ATOM 783 C CA . ASN A 1 101 ? -11.171 15.412 7.960 1.00 87.38 101 ASN A CA 1
ATOM 784 C C . ASN A 1 101 ? -11.642 14.624 9.193 1.00 87.38 101 ASN A C 1
ATOM 786 O O . ASN A 1 101 ? -12.823 14.290 9.291 1.00 87.38 101 ASN A O 1
ATOM 790 N N . GLY A 1 102 ? -10.742 14.280 10.117 1.00 91.38 102 GLY A N 1
ATOM 791 C CA . GLY A 1 102 ? -11.082 13.495 11.302 1.00 91.38 102 GLY A CA 1
ATOM 792 C C . GLY A 1 102 ? -11.128 11.982 11.059 1.00 91.38 102 GLY A C 1
ATOM 793 O O . GLY A 1 102 ? -11.582 11.237 11.930 1.00 91.38 102 GLY A O 1
ATOM 794 N N . SER A 1 103 ? -10.671 11.490 9.904 1.00 94.19 103 SER A N 1
ATOM 795 C CA . SER A 1 103 ? -10.686 10.057 9.599 1.00 94.19 103 SER A CA 1
ATOM 796 C C . SER A 1 103 ? -9.440 9.381 10.154 1.00 94.19 103 SER A C 1
ATOM 798 O O . SER A 1 103 ? -8.323 9.672 9.726 1.00 94.19 103 SER A O 1
ATOM 800 N N . ARG A 1 104 ? -9.620 8.424 11.073 1.00 95.38 104 ARG A N 1
ATOM 801 C CA . ARG A 1 104 ? -8.515 7.574 11.536 1.00 95.38 104 ARG A CA 1
ATOM 802 C C . ARG A 1 104 ? -7.927 6.798 10.359 1.00 95.38 104 ARG A C 1
ATOM 804 O O . ARG A 1 104 ? -8.651 6.068 9.675 1.00 95.38 104 ARG A O 1
ATOM 811 N N . ARG A 1 105 ? -6.612 6.890 10.195 1.00 96.38 105 ARG A N 1
ATOM 812 C CA . ARG A 1 105 ? -5.863 6.312 9.085 1.00 96.38 105 ARG A CA 1
ATOM 813 C C . ARG A 1 105 ? -4.683 5.482 9.584 1.00 96.38 105 ARG A C 1
ATOM 815 O O . ARG A 1 105 ? -3.961 5.854 10.506 1.00 96.38 105 ARG A O 1
ATOM 822 N N . ILE A 1 106 ? -4.501 4.330 8.946 1.00 98.00 106 ILE A N 1
ATOM 823 C CA . ILE A 1 106 ? -3.354 3.434 9.115 1.00 98.00 106 ILE A CA 1
ATOM 824 C C . ILE A 1 106 ? -2.681 3.346 7.755 1.00 98.00 106 ILE A C 1
ATOM 826 O O . ILE A 1 106 ? -3.299 2.865 6.805 1.00 98.00 106 ILE A O 1
ATOM 830 N N . TYR A 1 107 ? -1.452 3.829 7.624 1.00 97.62 107 TYR A N 1
ATOM 831 C CA . TYR A 1 107 ? -0.829 3.937 6.310 1.00 97.62 107 TYR A CA 1
ATOM 832 C C . TYR A 1 107 ? 0.672 3.696 6.320 1.00 97.62 107 TYR A C 1
ATOM 834 O O . TYR A 1 107 ? 1.354 3.794 7.342 1.00 97.62 107 TYR A O 1
ATOM 842 N N . HIS A 1 108 ? 1.185 3.387 5.138 1.00 96.06 108 HIS A N 1
ATOM 843 C CA . HIS A 1 108 ? 2.606 3.341 4.863 1.00 96.06 108 HIS A CA 1
ATOM 844 C C . HIS A 1 108 ? 2.878 3.852 3.448 1.00 96.06 108 HIS A C 1
ATOM 846 O O . HIS A 1 108 ? 2.033 3.773 2.557 1.00 96.06 108 HIS A O 1
ATOM 852 N N . SER A 1 109 ? 4.075 4.380 3.245 1.00 94.75 109 SER A N 1
ATOM 853 C CA . SER A 1 109 ? 4.551 4.903 1.974 1.00 94.75 109 SER A CA 1
ATOM 854 C C . SER A 1 109 ? 5.898 4.280 1.702 1.00 94.75 109 SER A C 1
ATOM 856 O O . SER A 1 109 ? 6.627 3.898 2.617 1.00 94.75 109 SER A O 1
ATOM 858 N N . GLY A 1 110 ? 6.201 4.140 0.429 1.00 92.06 110 GLY A N 1
ATOM 859 C CA . GLY A 1 110 ? 7.430 3.543 -0.045 1.00 92.06 110 GLY A CA 1
ATOM 860 C C . GLY A 1 110 ? 8.027 4.440 -1.100 1.00 92.06 110 GLY A C 1
ATOM 861 O O . GLY A 1 110 ? 7.304 5.057 -1.884 1.00 92.06 110 GLY A O 1
ATOM 862 N N . HIS A 1 111 ? 9.345 4.513 -1.081 1.00 90.19 111 HIS A N 1
ATOM 863 C CA . HIS A 1 111 ? 10.123 5.184 -2.094 1.00 90.19 111 HIS A CA 1
ATOM 864 C C . HIS A 1 111 ? 11.232 4.240 -2.538 1.00 90.19 111 HIS A C 1
ATOM 866 O O . HIS A 1 111 ? 11.924 3.636 -1.712 1.00 90.19 111 HIS A O 1
ATOM 872 N N . PHE A 1 112 ? 11.379 4.125 -3.846 1.00 87.62 112 PHE A N 1
ATOM 873 C CA . PHE A 1 112 ? 12.527 3.526 -4.501 1.00 87.62 112 PHE A CA 1
ATOM 874 C C . PHE A 1 112 ? 12.860 4.412 -5.704 1.00 87.62 112 PHE A C 1
ATOM 876 O O . PHE A 1 112 ? 11.945 5.049 -6.226 1.00 87.62 112 PHE A O 1
ATOM 883 N N . PRO A 1 113 ? 14.114 4.497 -6.170 1.00 86.75 113 PRO A N 1
ATOM 884 C CA . PRO A 1 113 ? 14.414 5.318 -7.336 1.00 86.75 113 PRO A CA 1
ATOM 885 C C . PRO A 1 113 ? 13.507 4.973 -8.531 1.00 86.75 113 PRO A C 1
ATOM 887 O O . PRO A 1 113 ? 13.411 3.816 -8.943 1.00 86.75 113 PRO A O 1
ATOM 890 N N . GLY A 1 114 ? 12.764 5.974 -9.013 1.00 90.31 114 GLY A N 1
ATOM 891 C CA . GLY A 1 114 ? 11.758 5.838 -10.070 1.00 90.31 114 GLY A CA 1
ATOM 892 C C . GLY A 1 114 ? 10.394 5.272 -9.652 1.00 90.31 114 GLY A C 1
ATOM 893 O O . GLY A 1 114 ? 9.582 4.981 -10.528 1.00 90.31 114 GLY A O 1
ATOM 894 N N . TYR A 1 115 ? 10.126 5.101 -8.352 1.00 92.38 115 TYR A N 1
ATOM 895 C CA . TYR A 1 115 ? 8.838 4.629 -7.839 1.00 92.38 115 TYR A CA 1
ATOM 896 C C . TYR A 1 115 ? 8.443 5.311 -6.528 1.00 92.38 115 TYR A C 1
ATOM 898 O O . TYR A 1 115 ? 9.227 5.425 -5.583 1.00 92.38 115 TYR A O 1
ATOM 906 N N . ASN A 1 116 ? 7.162 5.637 -6.415 1.00 94.31 116 ASN A N 1
ATOM 907 C CA . ASN A 1 116 ? 6.542 6.029 -5.160 1.00 94.31 116 ASN A CA 1
ATOM 908 C C . ASN A 1 116 ? 5.271 5.213 -4.937 1.00 94.31 116 ASN A C 1
ATOM 910 O O . ASN A 1 116 ? 4.479 4.975 -5.850 1.00 94.31 116 ASN A O 1
ATOM 914 N N . THR A 1 117 ? 5.084 4.752 -3.705 1.00 95.44 117 THR A N 1
ATOM 915 C CA . THR A 1 117 ? 3.948 3.914 -3.324 1.00 95.44 117 THR A CA 1
ATOM 916 C C . THR A 1 117 ? 3.293 4.448 -2.070 1.00 95.44 117 THR A C 1
ATOM 918 O O . THR A 1 117 ? 3.985 4.903 -1.157 1.00 95.44 117 THR A O 1
ATOM 921 N N . TRP A 1 118 ? 1.982 4.295 -1.973 1.00 97.06 118 TRP A N 1
ATOM 922 C CA . TRP A 1 118 ? 1.217 4.682 -0.800 1.00 97.06 118 TRP A CA 1
ATOM 923 C C . TRP A 1 118 ? 0.048 3.722 -0.596 1.00 97.06 118 TRP A C 1
ATOM 925 O O . TRP A 1 118 ? -0.702 3.440 -1.528 1.00 97.06 118 TRP A O 1
ATOM 935 N N . LEU A 1 119 ? -0.099 3.197 0.617 1.00 97.88 119 LEU A N 1
ATOM 936 C CA . LEU A 1 119 ? -1.229 2.365 1.019 1.00 97.88 119 LEU A CA 1
ATOM 937 C C . LEU A 1 119 ? -1.797 2.938 2.306 1.00 97.88 119 LEU A C 1
ATOM 939 O O . LEU A 1 119 ? -1.073 3.043 3.296 1.00 97.88 119 LEU A O 1
ATOM 943 N N . ALA A 1 120 ? -3.089 3.250 2.301 1.00 98.00 120 ALA A N 1
ATOM 944 C CA . ALA A 1 120 ? -3.813 3.668 3.491 1.00 98.00 120 ALA A CA 1
ATOM 945 C C . ALA A 1 120 ? -5.097 2.865 3.681 1.00 98.00 120 ALA A C 1
ATOM 947 O O . ALA A 1 120 ? -5.847 2.630 2.734 1.00 98.00 120 ALA A O 1
ATOM 948 N N . CYS A 1 121 ? -5.353 2.493 4.929 1.00 98.44 121 CYS A N 1
ATOM 949 C CA . CYS A 1 121 ? -6.598 1.910 5.401 1.00 98.44 121 CYS A CA 1
ATOM 950 C C . CYS A 1 121 ? -7.307 2.924 6.306 1.00 98.44 121 CYS A C 1
ATOM 952 O O . CYS A 1 121 ? -6.674 3.520 7.183 1.00 98.44 121 CYS A O 1
ATOM 954 N N . TYR A 1 122 ? -8.619 3.056 6.138 1.00 98.00 122 TYR A N 1
ATOM 955 C CA . TYR A 1 122 ? -9.522 3.868 6.951 1.00 98.00 122 TYR A CA 1
ATOM 956 C C . TYR A 1 122 ? -10.549 2.940 7.620 1.00 98.00 122 TYR A C 1
ATOM 958 O O . TYR A 1 122 ? -11.656 2.765 7.105 1.00 98.00 122 TYR A O 1
ATOM 966 N N . PRO A 1 123 ? -10.206 2.305 8.761 1.00 96.81 123 PRO A N 1
ATOM 967 C CA . PRO A 1 123 ? -11.028 1.239 9.341 1.00 96.81 123 PRO A CA 1
ATOM 968 C C . PRO A 1 123 ? -12.446 1.675 9.711 1.00 96.81 123 PRO A C 1
ATOM 970 O O . PRO A 1 123 ? -13.378 0.897 9.570 1.00 96.81 123 PRO A O 1
ATOM 973 N N . GLY A 1 124 ? -12.628 2.931 10.137 1.00 95.69 124 GLY A N 1
ATOM 974 C CA . GLY A 1 124 ? -13.950 3.466 10.488 1.00 95.69 124 GLY A CA 1
ATOM 975 C C . GLY A 1 124 ? -14.903 3.635 9.300 1.00 95.69 124 GLY A C 1
ATOM 976 O O . GLY A 1 124 ? -16.070 3.946 9.505 1.00 95.69 124 GLY A O 1
ATOM 977 N N . GLN A 1 125 ? -14.411 3.464 8.073 1.00 96.19 125 GLN A N 1
ATOM 978 C CA . GLN A 1 125 ? -15.170 3.646 6.835 1.00 96.19 125 GLN A CA 1
ATOM 979 C C . GLN A 1 125 ? -15.153 2.395 5.951 1.00 96.19 125 GLN A C 1
ATOM 981 O O . GLN A 1 125 ? -15.767 2.412 4.893 1.00 96.19 125 GLN A O 1
ATOM 986 N N . ASP A 1 126 ? -14.433 1.344 6.359 1.00 96.50 126 ASP A N 1
ATOM 987 C CA . ASP A 1 126 ? -14.157 0.151 5.546 1.00 96.50 126 ASP A CA 1
ATOM 988 C C . ASP A 1 126 ? -13.603 0.481 4.143 1.00 96.50 126 ASP A C 1
ATOM 990 O O . ASP A 1 126 ? -13.937 -0.138 3.136 1.00 96.50 126 ASP A O 1
ATOM 994 N N . VAL A 1 127 ? -12.743 1.504 4.073 1.00 97.19 127 VAL A N 1
ATOM 995 C CA . VAL A 1 127 ? -12.114 1.967 2.829 1.00 97.19 127 VAL A CA 1
ATOM 996 C C . VAL A 1 127 ? -10.609 1.769 2.906 1.00 97.19 127 VAL A C 1
ATOM 998 O O . VAL A 1 127 ? -9.969 2.094 3.906 1.00 97.19 127 VAL A O 1
ATOM 1001 N N . ALA A 1 128 ? -10.017 1.295 1.814 1.00 97.75 128 ALA A N 1
ATOM 1002 C CA . ALA A 1 128 ? -8.580 1.336 1.612 1.00 97.75 128 ALA A CA 1
ATOM 1003 C C . ALA A 1 128 ? -8.238 1.852 0.217 1.00 97.75 128 ALA A C 1
ATOM 1005 O O . ALA A 1 128 ? -8.980 1.645 -0.742 1.00 97.75 128 ALA A O 1
ATOM 1006 N N . VAL A 1 129 ? -7.084 2.503 0.115 1.00 98.12 129 VAL A N 1
ATOM 1007 C CA . VAL A 1 129 ? -6.552 3.047 -1.133 1.00 98.12 129 VAL A CA 1
ATOM 1008 C C . VAL A 1 129 ? -5.110 2.580 -1.288 1.00 98.12 129 VAL A C 1
ATOM 1010 O O . VAL A 1 129 ? -4.314 2.666 -0.353 1.00 98.12 129 VAL A O 1
ATOM 1013 N N . VAL A 1 130 ? -4.784 2.085 -2.482 1.00 98.19 130 VAL A N 1
ATOM 1014 C CA . VAL A 1 130 ? -3.435 1.685 -2.891 1.00 98.19 130 VAL A CA 1
ATOM 1015 C C . VAL A 1 130 ? -3.051 2.511 -4.111 1.00 98.19 130 VAL A C 1
ATOM 1017 O O . VAL A 1 130 ? -3.736 2.458 -5.130 1.00 98.19 130 VAL A O 1
ATOM 1020 N N . LEU A 1 131 ? -1.937 3.228 -4.020 1.00 97.88 131 LEU A N 1
ATOM 1021 C CA . LEU A 1 131 ? -1.329 3.980 -5.111 1.00 97.88 131 LEU A CA 1
ATOM 1022 C C . LEU A 1 131 ? 0.070 3.430 -5.371 1.00 97.88 131 LEU A C 1
ATOM 1024 O O . LEU A 1 131 ? 0.901 3.381 -4.464 1.00 97.88 131 LEU A O 1
ATOM 1028 N N . LEU A 1 132 ? 0.324 3.023 -6.612 1.00 96.56 132 LEU A N 1
ATOM 1029 C CA . LEU A 1 132 ? 1.641 2.633 -7.108 1.00 96.56 132 LEU A CA 1
ATOM 1030 C C . LEU A 1 132 ? 1.949 3.513 -8.314 1.00 96.56 132 LEU A C 1
ATOM 1032 O O . LEU A 1 132 ? 1.199 3.490 -9.289 1.00 96.56 132 LEU A O 1
ATOM 1036 N N . VAL A 1 133 ? 3.025 4.287 -8.236 1.00 95.69 133 VAL A N 1
ATOM 1037 C CA . VAL A 1 133 ? 3.436 5.213 -9.292 1.00 95.69 133 VAL A CA 1
ATOM 1038 C C . VAL A 1 133 ? 4.880 4.917 -9.661 1.00 95.69 133 VAL A C 1
ATOM 1040 O O . VAL A 1 133 ? 5.728 4.763 -8.785 1.00 95.69 133 VAL A O 1
ATOM 1043 N N . ASN A 1 134 ? 5.158 4.826 -10.956 1.00 94.31 134 ASN A N 1
ATOM 1044 C CA . ASN A 1 134 ? 6.486 4.590 -11.514 1.00 94.31 134 ASN A CA 1
ATOM 1045 C C . ASN A 1 134 ? 7.158 5.904 -11.955 1.00 94.31 134 ASN A C 1
ATOM 1047 O O . ASN A 1 134 ? 7.724 5.985 -13.039 1.00 94.31 134 ASN A O 1
ATOM 1051 N N . ASP A 1 135 ? 7.054 6.934 -11.116 1.00 91.50 135 ASP A N 1
ATOM 1052 C CA . ASP A 1 135 ? 7.614 8.270 -11.328 1.00 91.50 135 ASP A CA 1
ATOM 1053 C C . ASP A 1 135 ? 8.093 8.857 -9.984 1.00 91.50 135 ASP A C 1
ATOM 1055 O O . ASP A 1 135 ? 7.795 8.326 -8.904 1.00 91.50 135 ASP A O 1
ATOM 1059 N N . ASN A 1 136 ? 8.812 9.973 -10.035 1.00 87.62 136 ASN A N 1
ATOM 1060 C CA . ASN A 1 136 ? 9.397 10.673 -8.895 1.00 87.62 136 ASN A CA 1
ATOM 1061 C C . ASN A 1 136 ? 8.441 11.642 -8.166 1.00 87.62 136 ASN A C 1
ATOM 1063 O O . ASN A 1 136 ? 8.893 12.409 -7.314 1.00 87.62 136 ASN A O 1
ATOM 1067 N N . ILE A 1 137 ? 7.141 11.612 -8.479 1.00 92.12 137 ILE A N 1
ATOM 1068 C CA . ILE A 1 137 ? 6.118 12.440 -7.827 1.00 92.12 137 ILE A CA 1
ATOM 1069 C C . ILE A 1 137 ? 6.221 12.370 -6.290 1.00 92.12 137 ILE A C 1
ATOM 1071 O O . ILE A 1 137 ? 6.472 11.312 -5.711 1.00 92.12 137 ILE A O 1
ATOM 1075 N N . SER A 1 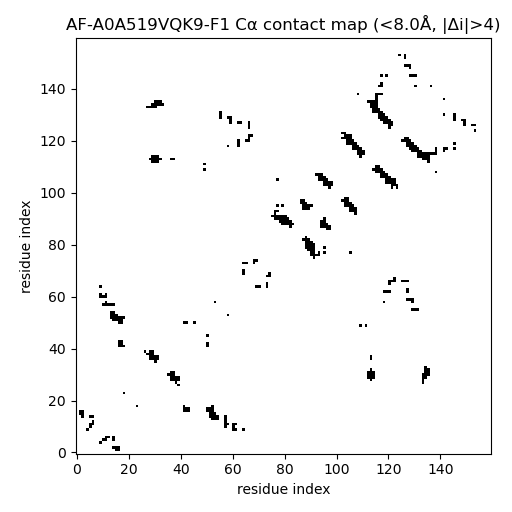138 ? 6.034 13.506 -5.610 1.00 93.69 138 SER A N 1
ATOM 1076 C CA . SER A 1 138 ? 6.251 13.575 -4.162 1.00 93.69 138 SER A CA 1
ATOM 1077 C C . SER A 1 138 ? 5.237 12.748 -3.362 1.00 93.69 138 SER A C 1
ATOM 1079 O O . SER A 1 138 ? 4.083 12.561 -3.758 1.00 93.69 138 SER A O 1
ATOM 1081 N N . GLN A 1 139 ? 5.656 12.296 -2.177 1.00 94.12 139 GLN A N 1
ATOM 1082 C CA . GLN A 1 139 ? 4.784 11.548 -1.266 1.00 94.12 139 GLN A CA 1
ATOM 1083 C C . GLN A 1 139 ? 3.606 12.380 -0.750 1.00 94.12 139 GLN A C 1
ATOM 1085 O O . GLN A 1 139 ? 2.534 11.828 -0.494 1.00 94.12 139 GLN A O 1
ATOM 1090 N N . ASP A 1 140 ? 3.774 13.699 -0.650 1.00 94.62 140 ASP A N 1
ATOM 1091 C CA . ASP A 1 140 ? 2.696 14.615 -0.276 1.00 94.62 140 ASP A CA 1
ATOM 1092 C C . ASP A 1 140 ? 1.599 14.610 -1.342 1.00 94.62 140 ASP A C 1
ATOM 1094 O O . ASP A 1 140 ? 0.426 14.438 -1.022 1.00 94.62 140 ASP A O 1
ATOM 1098 N N . ARG A 1 141 ? 1.976 14.648 -2.627 1.00 95.62 141 ARG A N 1
ATOM 1099 C CA . ARG A 1 141 ? 1.025 14.563 -3.747 1.00 95.62 141 ARG A CA 1
ATOM 1100 C C . ARG A 1 141 ? 0.292 13.226 -3.797 1.00 95.62 141 ARG A C 1
ATOM 1102 O O . ARG A 1 141 ? -0.901 13.201 -4.094 1.00 95.62 141 ARG A O 1
ATOM 1109 N N . LEU A 1 142 ? 0.972 12.117 -3.494 1.00 95.88 142 LEU A N 1
ATOM 1110 C CA . LEU A 1 142 ? 0.313 10.812 -3.355 1.00 95.88 142 LEU A CA 1
ATOM 1111 C C . LEU A 1 142 ? -0.660 10.797 -2.175 1.00 95.88 142 LEU A C 1
ATOM 1113 O O . LEU A 1 142 ? -1.747 10.236 -2.289 1.00 95.88 142 LEU A O 1
ATOM 1117 N N . THR A 1 143 ? -0.289 11.421 -1.058 1.00 94.94 143 THR A N 1
ATOM 1118 C CA . THR A 1 143 ? -1.148 11.519 0.126 1.00 94.94 143 THR A CA 1
ATOM 1119 C C . THR A 1 143 ? -2.399 12.348 -0.170 1.00 94.94 143 THR A C 1
ATOM 1121 O O . THR A 1 143 ? -3.501 11.896 0.141 1.00 94.94 143 THR A O 1
ATOM 1124 N N . GLU A 1 144 ? -2.250 13.499 -0.830 1.00 95.56 144 GLU A N 1
ATOM 1125 C CA . GLU A 1 144 ? -3.360 14.344 -1.292 1.00 95.56 144 GLU A CA 1
ATOM 1126 C C . GLU A 1 144 ? -4.306 13.567 -2.218 1.00 95.56 144 GLU A C 1
ATOM 1128 O O . GLU A 1 144 ? -5.511 13.512 -1.970 1.00 95.56 144 GLU A O 1
ATOM 1133 N N . LEU A 1 145 ? -3.768 12.912 -3.254 1.00 96.25 145 LEU A N 1
ATOM 1134 C CA . LEU A 1 145 ? -4.562 12.108 -4.188 1.00 96.25 145 LEU A CA 1
ATOM 1135 C C . LEU A 1 145 ? -5.286 10.962 -3.468 1.00 96.25 145 LEU A C 1
ATOM 1137 O O . LEU A 1 145 ? -6.468 10.716 -3.705 1.00 96.25 145 LEU A O 1
ATOM 1141 N N . GLY A 1 146 ? -4.594 10.271 -2.563 1.00 95.94 146 GLY A N 1
ATOM 1142 C CA . GLY A 1 146 ? -5.157 9.175 -1.785 1.00 95.94 146 GLY A CA 1
ATOM 1143 C C . GLY A 1 146 ? -6.317 9.610 -0.888 1.00 95.94 146 GLY A C 1
ATOM 1144 O O . GLY A 1 146 ? -7.317 8.898 -0.785 1.00 95.94 146 GLY A O 1
ATOM 1145 N N . GLN A 1 147 ? -6.216 10.791 -0.276 1.00 94.81 147 GLN A N 1
ATOM 1146 C CA . GLN A 1 147 ? -7.297 11.394 0.509 1.00 94.81 147 GLN A CA 1
ATOM 1147 C C . GLN A 1 147 ? -8.473 11.828 -0.374 1.00 94.81 147 GLN A C 1
ATOM 1149 O O . GLN A 1 147 ? -9.618 11.552 -0.027 1.00 94.81 147 GLN A O 1
ATOM 1154 N N . GLN A 1 148 ? -8.220 12.441 -1.533 1.00 95.56 148 GLN A N 1
ATOM 1155 C CA . GLN A 1 148 ? -9.280 12.820 -2.478 1.00 95.56 148 GLN A CA 1
ATOM 1156 C C . GLN A 1 148 ? -10.071 11.598 -2.967 1.00 95.56 148 GLN A C 1
ATOM 1158 O O . GLN A 1 148 ? -11.302 11.626 -2.998 1.00 95.56 148 GLN A O 1
ATOM 1163 N N . LEU A 1 149 ? -9.381 10.499 -3.290 1.00 96.12 149 LEU A N 1
ATOM 1164 C CA . LEU A 1 149 ? -10.020 9.243 -3.689 1.00 96.12 149 LEU A CA 1
ATOM 1165 C C . LEU A 1 149 ? -10.866 8.647 -2.561 1.00 96.12 149 LEU A C 1
ATOM 1167 O O . LEU A 1 149 ? -12.007 8.254 -2.798 1.00 96.12 149 LEU A O 1
ATOM 1171 N N . GLN A 1 150 ? -10.342 8.609 -1.333 1.00 95.81 150 GLN A N 1
ATOM 1172 C CA . GLN A 1 150 ? -11.103 8.137 -0.175 1.00 95.81 150 GLN A CA 1
ATOM 1173 C C . GLN A 1 150 ? -12.380 8.968 0.029 1.00 95.81 150 GLN A C 1
ATOM 1175 O O . GLN A 1 150 ? -13.456 8.393 0.202 1.00 95.81 150 GLN A O 1
ATOM 1180 N N . GLN A 1 151 ? -12.293 10.298 -0.049 1.00 94.31 151 GLN A N 1
ATOM 1181 C CA . GLN A 1 151 ? -13.448 11.185 0.113 1.00 94.31 151 GLN A CA 1
ATOM 1182 C C . GLN A 1 151 ? -14.510 10.932 -0.961 1.00 94.31 151 GLN A C 1
ATOM 1184 O O . GLN A 1 151 ? -15.694 10.816 -0.639 1.00 94.31 151 GLN A O 1
ATOM 1189 N N . ALA A 1 152 ? -14.093 10.795 -2.223 1.00 94.69 152 ALA A N 1
ATOM 1190 C CA . ALA A 1 152 ? -14.997 10.514 -3.334 1.00 94.69 152 ALA A CA 1
ATOM 1191 C C . ALA A 1 152 ? -15.722 9.165 -3.165 1.00 94.69 152 ALA A C 1
ATOM 1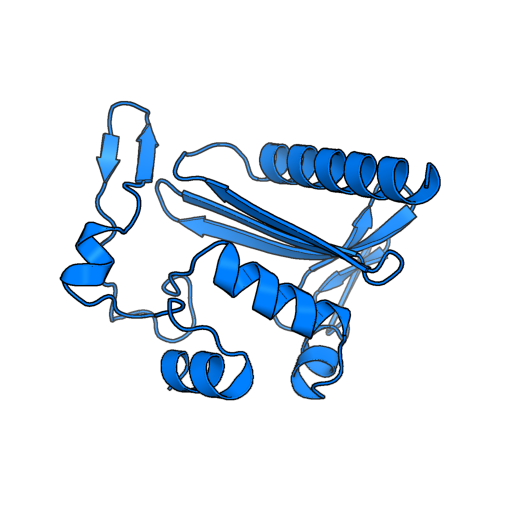193 O O . ALA A 1 152 ? -16.929 9.072 -3.410 1.00 94.69 152 ALA A O 1
ATOM 1194 N N . LEU A 1 153 ? -15.013 8.134 -2.691 1.00 93.75 153 LEU A N 1
ATOM 1195 C CA . LEU A 1 153 ? -15.598 6.822 -2.406 1.00 93.75 153 LEU A CA 1
ATOM 1196 C C . LEU A 1 153 ? -16.641 6.903 -1.284 1.00 93.75 153 LEU A C 1
ATOM 1198 O O . LEU A 1 153 ? -17.759 6.423 -1.454 1.00 93.75 153 LEU A O 1
ATOM 1202 N N . VAL A 1 154 ? -16.322 7.568 -0.170 1.00 92.62 154 VAL A N 1
ATOM 1203 C CA . VAL A 1 154 ? -17.256 7.716 0.961 1.00 92.62 154 VAL A CA 1
ATOM 1204 C C . VAL A 1 154 ? -18.481 8.552 0.593 1.00 92.62 154 VAL A C 1
ATOM 1206 O O . VAL A 1 154 ? -19.589 8.228 1.021 1.00 92.62 154 VAL A O 1
ATOM 1209 N N . ALA A 1 155 ? -18.312 9.614 -0.196 1.00 90.31 155 ALA A N 1
ATOM 1210 C CA . ALA A 1 155 ? -19.429 10.428 -0.671 1.00 90.31 155 ALA A CA 1
ATOM 1211 C C . ALA A 1 155 ? -20.392 9.609 -1.544 1.00 90.31 155 ALA A C 1
ATOM 1213 O O . ALA A 1 155 ? -21.606 9.704 -1.374 1.00 90.31 155 ALA A O 1
ATOM 1214 N N . THR A 1 156 ? -19.852 8.759 -2.422 1.00 86.88 156 THR A N 1
ATOM 1215 C CA . THR A 1 156 ? -20.650 7.898 -3.308 1.00 86.88 156 THR A CA 1
ATOM 1216 C C . THR A 1 156 ? -21.431 6.845 -2.522 1.00 86.88 156 THR A C 1
ATOM 1218 O O . THR A 1 156 ? -22.616 6.653 -2.780 1.00 86.88 156 THR A O 1
ATOM 1221 N N . SER A 1 157 ? -20.816 6.212 -1.517 1.00 82.31 157 SER A N 1
ATOM 1222 C CA . SER A 1 157 ? -21.483 5.196 -0.687 1.00 82.31 157 SER A CA 1
ATOM 1223 C C . SER A 1 157 ? -22.626 5.746 0.170 1.00 82.31 157 SER A C 1
ATOM 1225 O O . SER A 1 157 ? -23.511 4.992 0.548 1.00 82.31 157 SER A O 1
ATOM 1227 N N . LYS A 1 158 ? -22.620 7.046 0.496 1.00 76.50 158 LYS A N 1
ATOM 1228 C CA . LYS A 1 158 ? -23.711 7.703 1.242 1.00 76.50 158 LYS A CA 1
ATOM 1229 C C . LYS A 1 158 ? -24.898 8.108 0.365 1.00 76.50 158 LYS A C 1
ATOM 1231 O O . LYS A 1 158 ? -25.939 8.467 0.903 1.00 76.50 158 LYS A O 1
ATOM 1236 N N . ALA A 1 159 ? -24.716 8.135 -0.953 1.00 68.94 159 ALA A N 1
ATOM 1237 C CA . ALA A 1 159 ? -25.746 8.534 -1.908 1.00 68.94 159 ALA A CA 1
ATOM 1238 C C . ALA A 1 159 ? -26.600 7.353 -2.415 1.00 68.94 159 ALA A C 1
ATOM 1240 O O . ALA A 1 159 ? -27.546 7.582 -3.168 1.00 68.94 159 ALA A O 1
ATOM 1241 N N . GLN A 1 160 ? -26.253 6.119 -2.030 1.00 54.00 160 GLN A N 1
ATOM 1242 C CA . GLN A 1 160 ? -26.998 4.884 -2.302 1.00 54.00 160 GLN A CA 1
ATOM 1243 C C . GLN A 1 160 ? -27.857 4.502 -1.098 1.00 54.00 160 GLN A C 1
ATOM 1245 O O . GLN A 1 160 ? -28.963 3.970 -1.334 1.00 54.00 160 GLN A O 1
#

Radius of gyration: 16.47 Å; Cα contacts (8 Å, |Δi|>4): 271; chains: 1; bounding box: 48×36×40 Å

Sequence (160 aa):
MITHYVKAHYGLRDTKRVLSAAEQARYAIGYETPQHGQVSLNYTGYWGGTTLNSTPADLLRYAQANLAARDPAVRLAHQPTTTLPEGYAVGLVWRLDTDANGSRRIYHSGHFPGYNTWLACYPGQDVAVVLLVNDNISQDRLTELGQQLQQALVATSKAQ

Nearest PDB structures (foldseek):
  2qmi-assembly1_C  TM=7.403E-01  e=2.445E-05  Pyrococcus abyssi
  7spn-assembly1_B  TM=7.113E-01  e=5.634E-05  Dehalococcoidia bacterium
  3tg9-assembly1_B  TM=7.082E-01  e=4.028E-04  Halalkalibacterium halodurans C-125
  3tg9-assembly1_A  TM=7.169E-01  e=5.760E-04  Halalkalibacterium halodurans C-125
  3wwx-assembly1_A  TM=7.921E-01  e=8.422E-03  Streptomyces sp. 82F2

Solvent-accessible surface area (backbone atoms only — not comparable to full-atom values): 9159 Å² total; per-residue (Å²): 110,68,44,58,49,43,28,74,77,61,62,21,82,68,37,33,52,66,70,54,73,77,50,52,75,69,51,76,60,15,17,64,42,98,87,46,67,43,77,81,70,76,55,82,85,53,88,88,55,97,37,70,43,68,45,70,73,40,52,48,46,50,42,51,51,56,55,65,42,75,48,68,67,50,46,54,28,68,39,70,78,47,77,50,80,98,67,33,27,33,26,63,85,32,38,34,37,58,45,100,85,69,46,52,34,44,31,48,70,47,78,51,94,9,29,30,35,39,40,38,34,27,59,94,72,78,44,69,46,76,48,81,42,52,33,64,66,54,70,65,58,52,50,52,52,48,50,54,51,51,51,54,52,56,55,54,66,72,75,110

Secondary structure (DSSP, 8-state):
-HHHHHHHHH--SS-BSS--HHHHTTSPPEEEETTEEEPPP---S-SSSS--B--HHHHHHHHHHHHH--SHHHHHHTS-SEE-GGG-EE-SS-EEEE-TTS-EEEEEEEEETTEEEEEEEEGGGTEEEEEEESS---HHHHHHHHHHHHHHHHHHHT--

Mean predicted aligned error: 4.54 Å

Foldseek 3Di:
DVQVCLCVPQVFPLWDLADDPVNLVVDDFFCQDPVDTDRDHRDPPDPPDDRIDGDPVSVVSVLLCLLVVPDPVSVQQPDFPDADPPGWGHGNQWIWHQDPVRFTKIKHWDDDRRKIWIWIHRNVQRDIDIDIGRYPDDPVVVVVVRVVVVVVVSVVVVVD

pLDDT: mean 91.07, std 8.77, range [54.0, 98.44]